Protein AF-A0A3D3TDD4-F1 (afdb_monomer_lite)

Sequence (114 aa):
MSMIRVDDIYYMSSTTMHMNPGTPIMKSKNLVDWEMASYTYENLGKLDAYELENSKDAYAGGTWASSMRYHNGTFYVSTFSNNSEMNYIFSTKNPDKTPWEVQSFRPMIHDHSL

Radius of gyration: 14.13 Å; chains: 1; bounding box: 36×25×40 Å

Structure (mmCIF, N/CA/C/O backbone):
data_AF-A0A3D3TDD4-F1
#
_entry.id   AF-A0A3D3TDD4-F1
#
loop_
_atom_site.group_PDB
_atom_site.id
_atom_site.type_symbol
_atom_site.label_atom_id
_atom_site.labe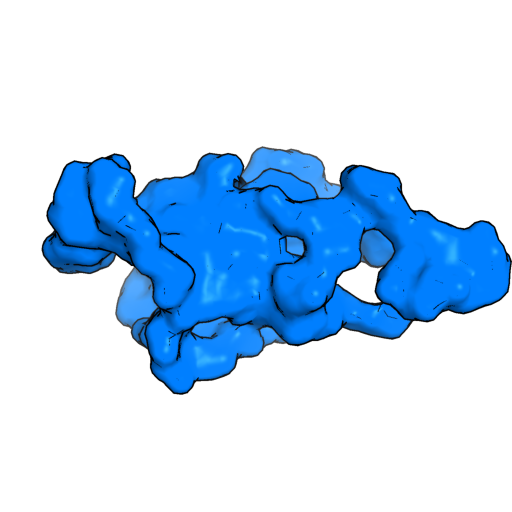l_alt_id
_atom_site.label_comp_id
_atom_site.label_asym_id
_atom_site.label_entity_id
_atom_site.label_seq_id
_atom_site.pdbx_PDB_ins_code
_atom_site.Cartn_x
_atom_site.Cartn_y
_atom_site.Cartn_z
_atom_site.occupancy
_atom_site.B_iso_or_equiv
_atom_site.auth_seq_id
_atom_site.auth_comp_id
_atom_site.auth_asym_id
_atom_site.auth_atom_id
_atom_site.pdbx_PDB_model_num
ATOM 1 N N . MET A 1 1 ? -9.746 -4.056 -5.347 1.00 83.56 1 MET A N 1
ATOM 2 C CA . MET A 1 1 ? -9.967 -3.434 -4.022 1.00 83.56 1 MET A CA 1
ATOM 3 C C . MET A 1 1 ? -10.012 -4.540 -2.982 1.00 83.56 1 MET A C 1
ATOM 5 O O . MET A 1 1 ? -10.588 -5.579 -3.281 1.00 83.56 1 MET A O 1
ATOM 9 N N . SER A 1 2 ? -9.436 -4.325 -1.799 1.00 97.81 2 SER A N 1
ATOM 10 C CA . SER A 1 2 ? -9.538 -5.242 -0.653 1.00 97.81 2 SER A CA 1
ATOM 11 C C . SER A 1 2 ? -9.910 -4.453 0.595 1.00 97.81 2 SER A C 1
ATOM 13 O O . SER A 1 2 ? -9.339 -3.396 0.837 1.00 97.81 2 SER A O 1
ATOM 15 N N . MET A 1 3 ? -10.847 -4.965 1.391 1.00 98.12 3 MET A N 1
ATOM 16 C CA . MET A 1 3 ? -11.410 -4.249 2.537 1.00 98.12 3 MET A CA 1
ATOM 17 C C . MET A 1 3 ? -11.401 -5.115 3.795 1.00 98.12 3 MET A C 1
ATOM 19 O O . MET A 1 3 ? -11.615 -6.325 3.724 1.00 98.12 3 MET A O 1
ATOM 23 N N . ILE A 1 4 ? -11.173 -4.482 4.942 1.00 98.50 4 ILE A N 1
ATOM 24 C CA . ILE A 1 4 ? -11.258 -5.086 6.273 1.00 98.50 4 ILE A CA 1
ATOM 25 C C . ILE A 1 4 ? -11.956 -4.129 7.241 1.00 98.50 4 ILE A C 1
ATOM 27 O O . ILE A 1 4 ? -12.058 -2.931 6.977 1.00 98.50 4 ILE A O 1
ATOM 31 N N . ARG A 1 5 ? -12.393 -4.647 8.389 1.00 98.44 5 ARG A N 1
ATOM 32 C CA . ARG A 1 5 ? -12.844 -3.845 9.530 1.00 98.44 5 ARG A CA 1
ATOM 33 C C . ARG A 1 5 ? -11.924 -4.108 10.718 1.00 98.44 5 ARG A C 1
ATOM 35 O O . ARG A 1 5 ? -11.647 -5.266 11.023 1.00 98.44 5 ARG A O 1
ATOM 42 N N . VAL A 1 6 ? -11.472 -3.044 11.373 1.00 98.44 6 VAL A N 1
ATOM 43 C CA . VAL A 1 6 ? -10.733 -3.089 12.640 1.00 98.44 6 VAL A CA 1
ATOM 44 C C . VAL A 1 6 ? -11.476 -2.182 13.612 1.00 98.44 6 VAL A C 1
ATOM 46 O O . VAL A 1 6 ? -11.636 -0.991 13.347 1.00 98.44 6 VAL A O 1
ATOM 49 N N . ASP A 1 7 ? -11.992 -2.766 14.691 1.00 96.75 7 ASP A N 1
ATOM 50 C CA . ASP A 1 7 ? -12.904 -2.107 15.628 1.00 96.75 7 ASP A CA 1
ATOM 51 C C . ASP A 1 7 ? -14.097 -1.453 14.898 1.00 96.75 7 ASP A C 1
ATOM 53 O O . ASP A 1 7 ? -14.876 -2.145 14.238 1.00 96.75 7 ASP A O 1
ATOM 57 N N . ASP A 1 8 ? -14.234 -0.129 14.962 1.00 97.88 8 ASP A N 1
ATOM 58 C CA . ASP A 1 8 ? -15.319 0.637 14.330 1.00 97.88 8 ASP A CA 1
ATOM 59 C C . ASP A 1 8 ? -14.908 1.344 13.032 1.00 97.88 8 ASP A C 1
ATOM 61 O O . ASP A 1 8 ? -15.623 2.217 12.537 1.00 97.88 8 ASP A O 1
ATOM 65 N N . ILE A 1 9 ? -13.751 0.984 12.471 1.00 98.56 9 ILE A N 1
ATOM 66 C CA . ILE A 1 9 ? -13.215 1.595 11.254 1.00 98.56 9 ILE A CA 1
ATOM 67 C C . ILE A 1 9 ? -13.061 0.530 10.168 1.00 98.56 9 ILE A C 1
ATOM 69 O O . ILE A 1 9 ? -12.449 -0.522 10.360 1.00 98.56 9 ILE A O 1
ATOM 73 N N . TYR A 1 10 ? -13.610 0.821 8.997 1.00 98.75 10 TYR A N 1
ATOM 74 C CA . TYR A 1 10 ? -13.368 0.083 7.768 1.00 98.75 10 TYR A CA 1
ATOM 75 C C . TYR A 1 10 ? -12.155 0.671 7.067 1.00 98.75 10 TYR A C 1
ATOM 77 O O . TYR A 1 10 ? -12.061 1.887 6.924 1.00 98.75 10 TYR A O 1
ATOM 85 N N . TYR A 1 11 ? -11.261 -0.191 6.600 1.00 98.69 11 TYR A N 1
ATOM 86 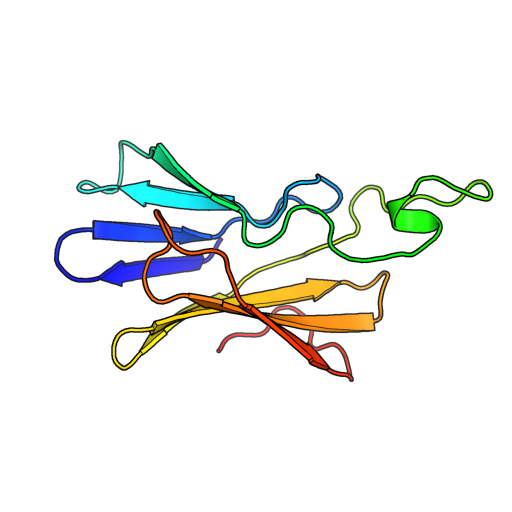C CA . TYR A 1 11 ? -10.101 0.186 5.804 1.00 98.69 11 TYR A CA 1
ATOM 87 C C . TYR A 1 11 ? -10.158 -0.508 4.449 1.00 98.69 11 TYR A C 1
ATOM 89 O O . TYR A 1 11 ? -10.564 -1.669 4.363 1.00 98.69 11 TYR A O 1
ATOM 97 N N . MET A 1 12 ? -9.732 0.189 3.400 1.00 98.69 12 MET A N 1
ATOM 98 C CA . MET A 1 12 ? -9.728 -0.315 2.032 1.00 98.69 12 MET A CA 1
ATOM 99 C C . MET A 1 12 ? -8.422 0.026 1.326 1.00 98.69 12 MET A C 1
ATOM 101 O O . MET A 1 12 ? -8.027 1.188 1.295 1.00 98.69 12 MET A O 1
ATOM 105 N N . SER A 1 13 ? -7.809 -0.970 0.690 1.00 98.56 13 SER A N 1
ATOM 106 C CA . SER A 1 13 ? -6.754 -0.770 -0.299 1.00 98.56 13 SER A CA 1
ATOM 107 C C . SER A 1 13 ? -7.332 -0.763 -1.718 1.00 98.56 13 SER A C 1
ATOM 109 O O . SER A 1 13 ? -8.251 -1.530 -2.046 1.00 98.56 13 SER A O 1
ATOM 111 N N . SER A 1 14 ? -6.778 0.083 -2.587 1.00 97.81 14 SER A N 1
ATOM 112 C CA . SER A 1 14 ? -7.117 0.106 -4.015 1.00 97.81 14 SER A CA 1
ATOM 113 C C . SER A 1 14 ? -5.876 0.069 -4.903 1.00 97.81 14 SER A C 1
ATOM 115 O O . SER A 1 14 ? -4.752 0.213 -4.432 1.00 97.81 14 SER A O 1
ATOM 117 N N . THR A 1 15 ? -6.092 -0.173 -6.191 1.00 97.50 15 THR A N 1
ATOM 118 C CA . THR A 1 15 ? -5.045 -0.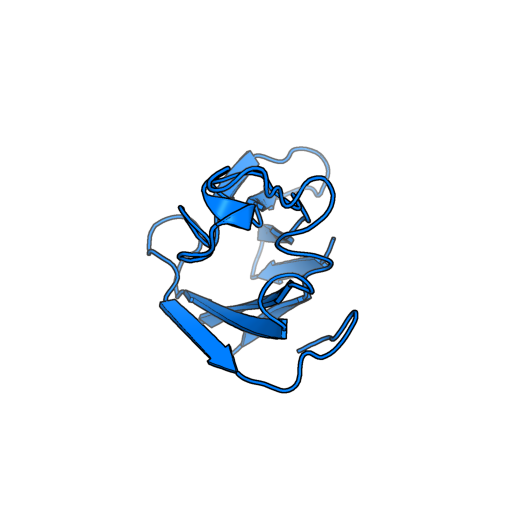268 -7.209 1.00 97.50 15 THR A CA 1
ATOM 119 C C . THR A 1 15 ? -4.922 1.065 -7.934 1.00 97.50 15 THR A C 1
ATOM 121 O O . THR A 1 15 ? -5.929 1.635 -8.349 1.00 97.50 15 THR A O 1
ATOM 124 N N . THR A 1 16 ? -3.691 1.544 -8.111 1.00 97.06 16 THR A N 1
ATOM 125 C CA . THR A 1 16 ? -3.385 2.773 -8.864 1.00 97.06 16 THR A CA 1
ATOM 126 C C . THR A 1 16 ? -2.357 2.562 -9.972 1.00 97.06 16 THR A C 1
ATOM 128 O O . THR A 1 16 ? -1.978 3.527 -10.632 1.00 97.06 16 THR A O 1
ATOM 131 N N . MET A 1 17 ? -1.938 1.315 -10.226 1.00 97.75 17 MET A N 1
ATOM 132 C CA . MET A 1 17 ? -1.040 0.966 -11.326 1.00 97.75 17 MET A CA 1
ATOM 133 C C . MET A 1 17 ? 0.285 1.750 -11.249 1.00 97.75 17 MET A C 1
ATOM 135 O O . MET A 1 17 ? 1.086 1.535 -10.338 1.00 97.75 17 MET A O 1
ATOM 139 N N . HIS A 1 18 ? 0.507 2.659 -12.196 1.00 96.94 18 HIS A N 1
ATOM 140 C CA . HIS A 1 18 ? 1.751 3.394 -12.424 1.00 96.94 18 HIS A CA 1
ATOM 141 C C . HIS A 1 18 ? 1.836 4.721 -11.670 1.00 96.94 18 HIS A C 1
ATOM 143 O O . HIS A 1 18 ? 2.818 5.446 -11.807 1.00 96.94 18 HIS A O 1
ATOM 149 N N . MET A 1 19 ? 0.806 5.065 -10.897 1.00 97.56 19 MET A N 1
ATOM 150 C CA . MET A 1 19 ? 0.806 6.292 -10.109 1.00 97.56 19 MET A CA 1
ATOM 151 C C . MET A 1 19 ? 1.751 6.163 -8.909 1.00 97.56 19 MET A C 1
ATOM 153 O O . MET A 1 19 ? 1.769 5.136 -8.224 1.00 97.56 19 MET A O 1
ATOM 157 N N . ASN A 1 20 ? 2.473 7.249 -8.642 1.00 95.31 20 ASN A N 1
ATOM 158 C CA . ASN A 1 20 ? 3.275 7.462 -7.442 1.00 95.31 20 ASN A CA 1
ATOM 159 C C . ASN A 1 20 ? 2.724 8.700 -6.702 1.00 95.31 20 ASN A C 1
ATOM 161 O O . ASN A 1 20 ? 2.512 9.727 -7.358 1.00 95.31 20 ASN A O 1
ATOM 165 N N . PRO A 1 21 ? 2.483 8.644 -5.377 1.00 97.19 21 PRO A N 1
ATOM 166 C CA . PRO A 1 21 ? 2.511 7.455 -4.518 1.00 97.19 21 PRO A CA 1
ATOM 167 C C . PRO A 1 21 ? 1.414 6.439 -4.888 1.00 97.19 21 PRO A C 1
ATOM 169 O O . PRO A 1 21 ? 0.454 6.774 -5.587 1.00 97.19 21 PRO A O 1
ATOM 172 N N . GLY A 1 22 ? 1.551 5.184 -4.442 1.00 97.31 22 GLY A N 1
ATOM 173 C CA . GLY A 1 22 ? 0.691 4.092 -4.913 1.00 97.31 22 GLY A CA 1
ATOM 174 C C . GLY A 1 22 ? 0.150 3.140 -3.846 1.00 97.31 22 GLY A C 1
ATOM 175 O O . GLY A 1 22 ? 0.569 3.135 -2.684 1.00 97.31 22 GLY A O 1
ATOM 176 N N . THR A 1 23 ? -0.848 2.354 -4.264 1.00 98.06 23 THR A N 1
ATOM 177 C CA . THR A 1 23 ? -1.715 1.534 -3.399 1.00 98.06 23 THR A CA 1
ATOM 178 C C . THR A 1 23 ? -2.336 2.379 -2.275 1.00 98.06 23 THR A C 1
ATOM 180 O O . THR A 1 23 ? -1.910 2.303 -1.118 1.00 98.06 23 THR A O 1
ATOM 183 N N . PRO A 1 24 ? -3.317 3.241 -2.597 1.00 98.44 24 PRO A N 1
ATOM 184 C CA . PRO A 1 24 ? -3.977 4.087 -1.613 1.00 98.44 24 PRO A CA 1
ATOM 185 C C . PRO A 1 24 ? -4.721 3.254 -0.573 1.00 98.44 24 PRO A C 1
ATOM 187 O O . PRO A 1 24 ? -5.397 2.275 -0.909 1.00 98.44 24 PRO A O 1
ATOM 190 N N . ILE A 1 25 ? -4.633 3.703 0.675 1.00 98.69 25 ILE A N 1
ATOM 191 C CA . ILE A 1 25 ? -5.383 3.196 1.816 1.00 98.69 25 ILE A CA 1
ATOM 192 C C . ILE A 1 25 ? -6.402 4.255 2.212 1.00 98.69 25 ILE A C 1
ATOM 194 O O . ILE A 1 25 ? -6.047 5.387 2.539 1.00 98.69 25 ILE A O 1
ATOM 198 N N . MET A 1 26 ? -7.672 3.880 2.181 1.00 98.62 26 MET A N 1
ATOM 199 C CA . MET A 1 26 ? -8.794 4.713 2.597 1.00 98.62 26 MET A CA 1
ATOM 200 C C . MET A 1 26 ? -9.428 4.139 3.855 1.00 98.62 26 MET A C 1
ATOM 202 O O . MET A 1 26 ? -9.327 2.936 4.114 1.00 98.62 26 MET A O 1
ATOM 206 N N . LYS A 1 27 ? -10.121 4.987 4.612 1.00 98.56 27 LYS A N 1
ATOM 207 C CA . LYS A 1 27 ? -10.885 4.569 5.785 1.00 98.56 27 LYS A CA 1
ATOM 208 C C . LYS A 1 27 ? -12.279 5.187 5.821 1.00 98.56 27 LYS A C 1
ATOM 210 O O . LYS A 1 27 ? -12.509 6.256 5.260 1.00 98.56 27 LYS A O 1
ATOM 215 N N . SER A 1 28 ? -13.197 4.502 6.490 1.00 98.75 28 SER A N 1
ATOM 216 C CA . SER A 1 28 ? -14.583 4.930 6.678 1.00 98.75 28 SER A CA 1
ATOM 217 C C . SER A 1 28 ? -15.152 4.366 7.978 1.00 98.75 28 SER A C 1
ATOM 219 O O . SER A 1 28 ? -14.745 3.299 8.428 1.00 98.75 28 SER A O 1
ATOM 221 N N . LYS A 1 29 ? -16.133 5.050 8.573 1.00 98.62 29 LYS A N 1
ATOM 222 C CA . LYS A 1 29 ? -16.924 4.521 9.702 1.00 98.62 29 LYS A CA 1
ATOM 223 C C . LYS A 1 29 ? -18.277 3.949 9.279 1.00 98.62 29 LYS A C 1
ATOM 225 O O . LYS A 1 29 ? -18.906 3.235 10.052 1.00 98.62 29 LYS A O 1
ATOM 230 N N . ASN A 1 30 ? -18.741 4.273 8.074 1.00 98.31 30 ASN A N 1
ATOM 231 C CA . ASN A 1 30 ? -20.105 3.986 7.625 1.00 98.31 30 ASN A CA 1
ATOM 232 C C . ASN A 1 30 ? -20.175 3.303 6.250 1.00 98.31 30 ASN A C 1
ATOM 234 O O . ASN A 1 30 ? -21.278 3.094 5.759 1.00 98.31 30 ASN A O 1
ATOM 238 N N . LEU A 1 31 ? -19.030 2.949 5.649 1.00 98.44 31 LEU A N 1
ATOM 239 C CA . LEU A 1 31 ? -18.895 2.351 4.310 1.00 98.44 31 LEU A CA 1
ATOM 240 C C . LEU A 1 31 ? -19.316 3.259 3.141 1.00 98.44 31 LEU A C 1
ATOM 242 O O . LEU A 1 31 ? -19.223 2.836 1.989 1.00 98.44 31 LEU A O 1
ATOM 246 N N . VAL A 1 32 ? -19.733 4.496 3.413 1.00 98.44 32 VAL A N 1
ATOM 247 C CA . VAL A 1 32 ? -20.241 5.444 2.411 1.00 98.44 32 VAL A CA 1
ATOM 248 C C . VAL A 1 32 ? -19.276 6.607 2.237 1.00 98.44 32 VAL A C 1
ATOM 250 O O . VAL A 1 32 ? -18.819 6.861 1.126 1.00 98.44 32 VAL A O 1
ATOM 253 N N . ASP A 1 33 ? -18.927 7.274 3.332 1.00 98.44 33 ASP A N 1
ATOM 254 C CA . ASP A 1 33 ? -18.016 8.411 3.328 1.00 98.44 33 ASP A CA 1
ATOM 255 C C . ASP A 1 33 ? -16.599 7.909 3.585 1.00 98.44 33 ASP A C 1
ATOM 257 O O . ASP A 1 33 ? -16.324 7.303 4.627 1.00 98.44 33 ASP A O 1
ATOM 261 N N . TRP A 1 34 ? -15.709 8.138 2.624 1.00 98.56 34 TRP A N 1
ATOM 262 C CA . TRP A 1 34 ? -14.331 7.660 2.659 1.00 98.56 34 TRP A CA 1
ATOM 263 C C . TRP A 1 34 ? -13.355 8.826 2.671 1.00 98.56 34 TRP A C 1
ATOM 265 O O . TRP A 1 34 ? -13.515 9.800 1.938 1.00 98.56 34 TRP A O 1
ATOM 275 N N . GLU A 1 35 ? -12.305 8.689 3.472 1.00 98.38 35 GLU A N 1
ATOM 276 C CA . GLU A 1 35 ? -11.170 9.604 3.488 1.00 98.38 35 GLU A CA 1
ATOM 277 C C . GLU A 1 35 ? -9.860 8.845 3.271 1.00 98.38 35 GLU A C 1
ATOM 279 O O . GLU A 1 35 ? -9.748 7.651 3.571 1.00 98.38 35 GLU A O 1
ATOM 284 N N . MET A 1 36 ? -8.859 9.540 2.735 1.00 98.12 36 MET A N 1
ATOM 285 C CA . MET A 1 36 ? -7.519 8.986 2.561 1.00 98.12 36 MET A CA 1
ATOM 286 C C . MET A 1 36 ? -6.834 8.830 3.921 1.00 98.12 36 MET A C 1
ATOM 288 O O . MET A 1 36 ? -6.803 9.771 4.710 1.00 98.12 36 MET A O 1
ATOM 292 N N . ALA A 1 37 ? -6.255 7.656 4.172 1.00 98.12 37 ALA A N 1
ATOM 293 C CA . ALA A 1 37 ? -5.413 7.392 5.337 1.00 98.12 37 ALA A CA 1
ATOM 294 C C . ALA A 1 37 ? -3.924 7.513 4.980 1.00 98.12 37 ALA A C 1
ATOM 296 O O . ALA A 1 37 ? -3.185 8.227 5.650 1.00 98.12 37 ALA A O 1
ATOM 297 N N . SER A 1 38 ? -3.484 6.836 3.913 1.00 98.44 38 SER A N 1
ATOM 298 C CA . SER A 1 38 ? -2.098 6.882 3.421 1.00 98.44 38 SER A CA 1
ATOM 299 C C . SER A 1 38 ? -1.951 6.233 2.040 1.00 98.44 38 SER A C 1
ATOM 301 O O . SER A 1 38 ? -2.927 5.796 1.431 1.00 98.44 38 SER A O 1
ATOM 303 N N . TYR A 1 39 ? -0.712 6.157 1.559 1.00 98.44 39 TYR A N 1
ATOM 304 C CA . TYR A 1 39 ? -0.271 5.285 0.474 1.00 98.44 39 TYR A CA 1
ATOM 305 C C . TYR A 1 39 ? 0.779 4.315 1.023 1.00 98.44 39 TYR A C 1
ATOM 307 O O . TYR A 1 39 ? 1.509 4.658 1.955 1.00 98.44 39 TYR A O 1
ATOM 315 N N . THR A 1 40 ? 0.866 3.102 0.471 1.00 98.19 40 THR A N 1
ATOM 316 C CA . THR A 1 40 ? 1.842 2.110 0.973 1.00 98.19 40 THR A CA 1
ATOM 317 C C . THR A 1 40 ? 3.287 2.422 0.579 1.00 98.19 40 THR A C 1
ATOM 319 O O . THR A 1 40 ? 4.210 1.971 1.251 1.00 98.19 40 THR A O 1
ATOM 322 N N . TYR A 1 41 ? 3.494 3.196 -0.490 1.00 97.50 41 TYR A N 1
ATOM 323 C CA . TYR A 1 41 ? 4.814 3.620 -0.949 1.00 97.50 41 TYR A CA 1
ATOM 324 C C . TYR A 1 41 ? 4.751 4.975 -1.662 1.00 97.50 41 TYR A C 1
ATOM 326 O O . TYR A 1 41 ? 3.748 5.302 -2.296 1.00 97.50 41 TYR A O 1
ATOM 334 N N . GLU A 1 42 ? 5.863 5.714 -1.613 1.00 96.56 42 GLU A N 1
ATOM 335 C CA . GLU A 1 42 ? 6.073 6.935 -2.407 1.00 96.56 42 GLU A CA 1
ATOM 336 C C . GLU A 1 42 ? 6.524 6.607 -3.831 1.00 96.56 42 GLU A C 1
ATOM 338 O O . GLU A 1 42 ? 5.928 7.063 -4.797 1.00 96.56 42 GLU A O 1
ATOM 343 N N . ASN A 1 43 ? 7.539 5.747 -3.959 1.00 94.69 43 ASN A N 1
ATOM 344 C CA . ASN A 1 43 ? 8.019 5.211 -5.231 1.00 94.69 43 ASN A CA 1
ATOM 345 C C . ASN A 1 43 ? 8.204 3.695 -5.097 1.00 94.69 43 ASN A C 1
ATOM 347 O O . ASN A 1 43 ? 8.785 3.231 -4.114 1.00 94.69 43 ASN A O 1
ATOM 351 N N . LEU A 1 44 ? 7.735 2.921 -6.079 1.00 92.88 44 LEU A N 1
ATOM 352 C CA . LEU A 1 44 ? 7.761 1.451 -6.022 1.00 92.88 44 LEU A CA 1
ATOM 353 C C . LEU A 1 44 ? 9.183 0.856 -6.097 1.00 92.88 44 LEU A C 1
ATOM 355 O O . LEU A 1 44 ? 9.427 -0.259 -5.635 1.00 92.88 44 LEU A O 1
ATOM 359 N N . GLY A 1 45 ? 10.124 1.585 -6.696 1.00 90.44 45 GLY A N 1
ATOM 360 C CA . GLY A 1 45 ? 11.515 1.177 -6.860 1.00 90.44 45 GLY A CA 1
ATOM 361 C C . GLY A 1 45 ? 12.198 1.944 -7.989 1.00 90.44 45 GLY A C 1
ATOM 362 O O . GLY A 1 45 ? 11.639 2.904 -8.510 1.00 90.44 45 GLY A O 1
ATOM 363 N N . LYS A 1 46 ? 13.396 1.490 -8.369 1.00 92.62 46 LYS A N 1
ATOM 364 C CA . LYS A 1 46 ? 14.172 2.040 -9.488 1.00 92.62 46 LYS A CA 1
ATOM 365 C C . LYS A 1 46 ? 14.141 1.076 -10.662 1.00 92.62 46 LYS A C 1
ATOM 367 O O . LYS A 1 46 ? 14.587 -0.066 -10.537 1.00 92.62 46 LYS A O 1
ATOM 372 N N . LEU A 1 47 ? 13.559 1.526 -11.759 1.00 94.62 47 LEU A N 1
ATOM 373 C CA . LEU A 1 47 ? 13.431 0.805 -13.015 1.00 94.62 47 LEU A CA 1
ATOM 374 C C . LEU A 1 47 ? 13.175 1.866 -14.079 1.00 94.62 47 LEU A C 1
ATOM 376 O O . LEU A 1 47 ? 12.279 2.681 -13.881 1.00 94.62 47 LEU A O 1
ATOM 380 N N . ASP A 1 48 ? 13.859 1.793 -15.220 1.00 97.31 48 ASP A N 1
ATOM 381 C CA . ASP A 1 48 ? 13.652 2.726 -16.336 1.00 97.31 48 ASP A CA 1
ATOM 382 C C . ASP A 1 48 ? 12.161 2.975 -16.637 1.00 97.31 48 ASP A C 1
ATOM 384 O O . ASP A 1 48 ? 11.738 4.107 -16.826 1.00 97.31 48 ASP A O 1
ATOM 388 N N . ALA A 1 49 ? 11.343 1.912 -16.627 1.00 96.81 49 ALA A N 1
ATOM 389 C CA . ALA A 1 49 ? 9.904 1.987 -16.877 1.00 96.81 49 ALA A CA 1
ATOM 390 C C . ALA A 1 49 ? 9.117 2.750 -15.790 1.00 96.81 49 ALA A C 1
ATOM 392 O O . ALA A 1 49 ? 8.092 3.354 -16.092 1.00 96.81 49 ALA A O 1
ATOM 393 N N . TYR A 1 50 ? 9.573 2.723 -14.533 1.00 95.62 50 TYR A N 1
ATOM 394 C CA . TYR A 1 50 ? 8.990 3.506 -13.437 1.00 95.62 50 TYR A CA 1
ATOM 395 C C . TYR A 1 50 ? 9.470 4.962 -13.441 1.00 95.62 50 TYR A C 1
ATOM 3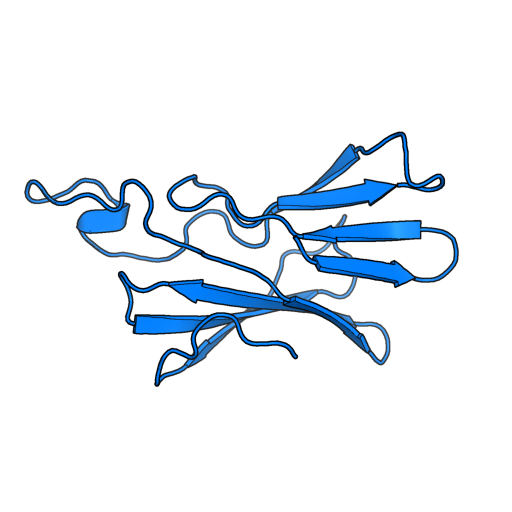97 O O . TYR A 1 50 ? 8.745 5.836 -12.974 1.00 95.62 50 TYR A O 1
ATOM 405 N N . GLU A 1 51 ? 10.671 5.219 -13.964 1.00 96.38 51 GLU A N 1
ATOM 406 C CA . GLU A 1 51 ? 11.314 6.542 -13.994 1.00 96.38 51 GLU A CA 1
ATOM 407 C C . GLU A 1 51 ? 11.135 7.263 -15.349 1.00 96.38 51 GLU A C 1
ATOM 409 O O . GLU A 1 51 ? 11.578 8.398 -15.504 1.00 96.38 51 GLU A O 1
ATOM 414 N N . LEU A 1 52 ? 10.429 6.643 -16.308 1.00 96.62 52 LEU A N 1
ATOM 415 C CA . LEU A 1 52 ? 10.222 7.131 -17.682 1.00 96.62 52 LEU A CA 1
ATOM 416 C C . LEU A 1 52 ? 11.539 7.398 -18.434 1.00 96.62 52 LEU A C 1
ATOM 418 O O . LEU A 1 52 ? 11.649 8.317 -19.250 1.00 96.62 52 LEU A O 1
ATOM 422 N N . GLU A 1 53 ? 12.550 6.574 -18.165 1.00 97.81 53 GLU A N 1
ATOM 423 C CA . GLU A 1 53 ? 13.870 6.660 -18.781 1.00 97.81 53 GLU A CA 1
ATOM 424 C C . GLU A 1 53 ? 14.006 5.704 -19.972 1.00 97.81 53 GLU A C 1
ATOM 426 O O . GLU A 1 53 ? 13.270 4.728 -20.123 1.00 97.81 53 GLU A O 1
ATOM 431 N N . ASN A 1 54 ? 14.981 5.974 -20.847 1.00 97.31 54 ASN A N 1
ATOM 432 C CA . ASN A 1 54 ? 15.340 5.101 -21.973 1.00 97.31 54 ASN A CA 1
ATOM 433 C C . ASN A 1 54 ? 14.159 4.717 -22.887 1.00 97.31 54 ASN A C 1
ATOM 435 O O . ASN A 1 54 ? 14.146 3.632 -23.467 1.00 97.31 54 ASN A O 1
ATOM 439 N N . SER A 1 55 ? 13.179 5.618 -23.040 1.00 97.12 55 SER A N 1
ATOM 440 C CA . SER A 1 55 ? 11.944 5.391 -23.812 1.00 97.12 55 SER A CA 1
ATOM 441 C C . SER A 1 55 ? 11.115 4.192 -23.330 1.00 97.12 55 SER A C 1
ATOM 443 O O . SER A 1 55 ? 10.437 3.550 -24.130 1.00 97.12 55 SER A O 1
ATOM 445 N N . LYS A 1 56 ? 11.186 3.867 -22.035 1.00 97.62 56 LYS A N 1
ATOM 446 C CA . LYS A 1 56 ? 10.358 2.842 -21.396 1.00 97.62 56 LYS A CA 1
ATOM 447 C C . LYS A 1 56 ? 9.316 3.496 -20.502 1.00 97.62 56 LYS A C 1
ATOM 449 O O . LYS A 1 56 ? 9.567 4.533 -19.897 1.00 97.62 56 LYS A O 1
ATOM 454 N N . ASP A 1 57 ? 8.173 2.840 -20.374 1.00 96.88 57 ASP A N 1
ATOM 455 C CA . ASP A 1 57 ? 7.099 3.243 -19.479 1.00 96.88 57 ASP A CA 1
ATOM 456 C C . ASP A 1 57 ? 6.471 2.026 -18.794 1.00 96.88 57 ASP A C 1
ATOM 458 O O . ASP A 1 57 ? 6.699 0.870 -19.167 1.00 96.88 57 ASP A O 1
ATOM 462 N N . ALA A 1 58 ? 5.691 2.305 -17.757 1.00 96.94 58 ALA A N 1
ATOM 463 C CA . ALA A 1 58 ? 4.878 1.327 -17.060 1.00 96.94 58 ALA A CA 1
ATOM 464 C C . ALA A 1 58 ? 3.390 1.692 -17.129 1.00 96.94 58 ALA A C 1
ATOM 466 O O . ALA A 1 58 ? 2.665 1.379 -16.190 1.00 96.94 58 ALA A O 1
ATOM 467 N N . TYR A 1 59 ? 2.902 2.363 -18.181 1.00 96.94 59 TYR A N 1
ATOM 468 C CA . TYR A 1 59 ? 1.481 2.715 -18.271 1.00 96.94 59 TYR A CA 1
ATOM 469 C C . TYR A 1 59 ? 0.603 1.460 -18.176 1.00 96.94 59 TYR A C 1
ATOM 471 O O . TYR A 1 59 ? 0.885 0.427 -18.777 1.00 96.94 59 TYR A O 1
ATOM 479 N N . ALA A 1 60 ? -0.447 1.536 -17.353 1.00 95.25 60 ALA A N 1
ATOM 480 C CA . ALA A 1 60 ? -1.267 0.390 -16.923 1.00 95.25 60 ALA A CA 1
ATOM 481 C C . ALA A 1 60 ? -0.502 -0.784 -16.241 1.00 95.25 60 ALA A C 1
ATOM 483 O O . ALA A 1 60 ? -1.099 -1.807 -15.907 1.00 95.25 60 ALA A O 1
ATOM 484 N N . GLY A 1 61 ? 0.799 -0.628 -15.990 1.00 95.44 61 GLY A N 1
ATOM 485 C CA . GLY A 1 61 ? 1.663 -1.486 -15.177 1.00 95.44 61 GLY A CA 1
ATOM 486 C C . GLY A 1 61 ? 1.836 -0.952 -13.751 1.00 95.44 61 GLY A C 1
ATOM 487 O O . GLY A 1 61 ? 0.993 -0.213 -13.258 1.00 95.44 61 GLY A O 1
ATOM 488 N N . GLY A 1 62 ? 2.916 -1.324 -13.065 1.00 96.06 62 GLY A N 1
ATOM 489 C CA . GLY A 1 62 ? 3.138 -0.984 -11.654 1.00 96.06 62 GLY A CA 1
ATOM 490 C C . GLY A 1 62 ? 2.403 -1.935 -10.707 1.00 96.06 62 GLY A C 1
ATOM 491 O O . GLY A 1 62 ? 2.357 -3.136 -10.963 1.00 96.06 62 GLY A O 1
ATOM 492 N N . THR A 1 63 ? 1.848 -1.432 -9.600 1.00 97.31 63 THR A N 1
ATOM 493 C CA . THR A 1 63 ? 1.152 -2.295 -8.627 1.00 97.31 63 THR A CA 1
ATOM 494 C C . THR A 1 63 ? -0.266 -2.643 -9.067 1.00 97.31 63 THR A C 1
ATOM 496 O O . THR A 1 63 ? -1.025 -1.784 -9.516 1.00 97.31 63 THR A O 1
ATOM 499 N N . TRP A 1 64 ? -0.621 -3.923 -8.954 1.00 98.06 64 TRP A N 1
ATOM 500 C CA . TRP A 1 64 ? -1.900 -4.485 -9.401 1.00 98.06 64 TRP A CA 1
ATOM 501 C C . TRP A 1 64 ? -2.852 -4.737 -8.222 1.00 98.06 64 TRP A C 1
ATOM 503 O O . TRP A 1 64 ? -2.853 -3.977 -7.245 1.00 98.06 64 TRP A O 1
ATOM 513 N N . ALA A 1 65 ? -3.739 -5.734 -8.316 1.00 98.25 65 ALA A N 1
ATOM 514 C CA . ALA A 1 65 ? -4.680 -6.056 -7.252 1.00 98.25 65 ALA A CA 1
ATOM 515 C C . ALA A 1 65 ? -3.943 -6.244 -5.919 1.00 98.25 65 ALA A C 1
ATOM 517 O O . ALA A 1 65 ? -2.868 -6.845 -5.853 1.00 98.25 65 ALA A O 1
ATOM 518 N N . SER A 1 66 ? -4.517 -5.676 -4.860 1.00 98.19 66 SER A N 1
ATOM 519 C CA . SER A 1 66 ? -3.975 -5.770 -3.511 1.00 98.19 66 SER A CA 1
ATOM 520 C C . SER A 1 66 ? -4.853 -6.620 -2.602 1.00 98.19 66 SER A C 1
ATOM 522 O O . SER A 1 66 ? -6.069 -6.693 -2.788 1.00 98.19 66 SER A O 1
ATOM 524 N N . SER A 1 67 ? -4.232 -7.212 -1.583 1.00 98.56 67 SER A N 1
ATOM 525 C CA . SER A 1 67 ? -4.895 -7.910 -0.484 1.00 98.56 67 SER A CA 1
ATOM 526 C C . SER A 1 67 ? -4.523 -7.252 0.840 1.00 98.56 67 SER A C 1
ATOM 528 O O . SER A 1 67 ? -3.349 -7.145 1.179 1.00 98.56 67 SER A O 1
ATOM 530 N N . MET A 1 68 ? -5.526 -6.835 1.610 1.00 98.56 68 MET A N 1
ATOM 531 C CA . MET A 1 68 ? -5.358 -6.171 2.904 1.00 98.56 68 MET A CA 1
ATOM 532 C C . MET A 1 68 ? -5.836 -7.075 4.039 1.00 98.56 68 MET A C 1
ATOM 534 O O . MET A 1 68 ? -6.948 -7.602 3.982 1.00 98.56 68 MET A O 1
ATOM 538 N N . ARG A 1 69 ? -5.024 -7.245 5.084 1.00 98.62 69 ARG A N 1
ATOM 539 C CA . ARG A 1 69 ? -5.346 -8.031 6.287 1.00 98.62 69 ARG A CA 1
ATOM 540 C C . ARG A 1 69 ? -4.905 -7.289 7.543 1.00 98.62 69 ARG A C 1
ATOM 542 O O . ARG A 1 69 ? -3.982 -6.482 7.505 1.00 98.62 69 ARG A O 1
ATOM 549 N N . TYR A 1 70 ? -5.549 -7.587 8.664 1.00 98.62 70 TYR A N 1
ATOM 550 C CA . TYR A 1 70 ? -5.111 -7.143 9.983 1.00 98.62 70 TYR A CA 1
ATOM 551 C C . TYR A 1 70 ? -4.931 -8.357 10.883 1.00 98.62 70 TYR A C 1
ATOM 553 O O . TYR A 1 70 ? -5.823 -9.199 10.979 1.00 98.62 70 TYR A O 1
ATOM 561 N N . HIS A 1 71 ? -3.767 -8.463 11.514 1.00 98.50 71 HIS A N 1
ATOM 562 C CA . HIS A 1 71 ? -3.434 -9.590 12.373 1.00 98.50 71 HIS A CA 1
ATOM 563 C C . HIS A 1 71 ? -2.515 -9.136 13.509 1.00 98.50 71 HIS A C 1
ATOM 565 O O . HIS A 1 71 ? -1.518 -8.455 13.270 1.00 98.50 71 HIS A O 1
ATOM 571 N N . ASN A 1 72 ? -2.857 -9.503 14.749 1.00 97.88 72 ASN A N 1
ATOM 572 C CA . ASN A 1 72 ? -2.068 -9.238 15.960 1.00 97.88 72 ASN A CA 1
ATOM 573 C C . ASN A 1 72 ? -1.534 -7.795 16.071 1.00 97.88 72 ASN A C 1
ATOM 575 O O . ASN A 1 72 ? -0.350 -7.558 16.331 1.00 97.88 72 ASN A O 1
ATOM 579 N N . GLY A 1 73 ? -2.407 -6.806 15.860 1.00 98.06 73 GLY A N 1
ATOM 580 C CA . GLY A 1 73 ? -2.029 -5.400 16.003 1.00 98.06 73 GLY A CA 1
ATOM 581 C C . GLY A 1 73 ? -1.328 -4.791 14.788 1.00 98.06 73 GLY A C 1
ATOM 582 O O . GLY A 1 73 ? -0.873 -3.657 14.884 1.00 98.06 73 GLY A O 1
ATOM 583 N N . THR A 1 74 ? -1.183 -5.520 13.679 1.00 98.62 74 THR A N 1
ATOM 584 C CA . THR A 1 74 ? -0.470 -5.062 12.478 1.00 98.62 74 THR A CA 1
ATOM 585 C C . THR A 1 74 ? -1.378 -5.123 11.257 1.00 98.62 74 THR A C 1
ATOM 587 O O . THR A 1 74 ? -2.060 -6.122 11.025 1.00 98.62 74 THR A O 1
ATOM 590 N N . PHE A 1 75 ? -1.346 -4.067 10.453 1.00 98.81 75 PHE A N 1
ATOM 591 C CA . PHE A 1 75 ? -1.938 -4.034 9.124 1.00 98.81 75 PHE A CA 1
ATOM 592 C C . PHE A 1 75 ? -0.934 -4.557 8.110 1.00 98.81 75 PHE A C 1
ATOM 594 O O . PHE A 1 75 ? 0.230 -4.161 8.137 1.00 98.81 75 PHE A O 1
ATOM 601 N N . TYR A 1 76 ? -1.410 -5.396 7.202 1.00 98.81 76 TYR A N 1
ATOM 602 C CA . TYR A 1 76 ? -0.654 -5.927 6.083 1.00 98.81 76 TYR A CA 1
ATOM 603 C C . TYR A 1 76 ? -1.377 -5.603 4.784 1.00 98.81 76 TYR A C 1
ATOM 605 O O . TYR A 1 76 ? -2.595 -5.769 4.692 1.00 98.81 76 TYR A O 1
ATOM 613 N N . VAL A 1 77 ? -0.627 -5.169 3.780 1.00 98.75 77 VAL A N 1
ATOM 614 C CA . VAL A 1 77 ? -1.114 -4.989 2.413 1.00 98.75 77 VAL A CA 1
ATOM 615 C C . VAL A 1 77 ? -0.137 -5.683 1.485 1.00 98.75 77 VAL A C 1
ATOM 617 O O . VAL A 1 77 ? 1.043 -5.354 1.490 1.00 98.75 77 VAL A O 1
ATOM 620 N N . SER A 1 78 ? -0.607 -6.634 0.688 1.00 98.44 78 SER A N 1
ATOM 621 C CA . SER A 1 78 ? 0.194 -7.238 -0.371 1.00 98.44 78 SER A CA 1
ATOM 622 C C . SER A 1 78 ? -0.272 -6.785 -1.748 1.00 98.44 78 SER A C 1
ATOM 624 O O . SER A 1 78 ? -1.445 -6.467 -1.938 1.00 98.44 78 SER A O 1
ATOM 626 N N . THR A 1 79 ? 0.650 -6.730 -2.703 1.00 98.44 79 THR A N 1
ATOM 627 C CA . THR A 1 79 ? 0.392 -6.491 -4.132 1.00 98.44 79 THR A CA 1
ATOM 628 C C . THR A 1 79 ? 1.554 -7.059 -4.953 1.00 98.44 79 THR A C 1
ATOM 630 O O . THR A 1 79 ? 2.531 -7.571 -4.403 1.00 98.44 79 THR A O 1
ATOM 633 N N . PHE A 1 80 ? 1.462 -6.990 -6.274 1.00 98.00 80 PHE A N 1
ATOM 634 C CA . PHE A 1 80 ? 2.481 -7.468 -7.200 1.00 98.00 80 PHE A CA 1
ATOM 635 C C . PHE A 1 80 ? 2.652 -6.491 -8.364 1.00 98.00 80 PHE A C 1
ATOM 637 O O . PHE A 1 80 ? 1.767 -5.677 -8.632 1.00 98.00 80 PHE A O 1
ATOM 644 N N . SER A 1 81 ? 3.797 -6.573 -9.044 1.00 97.31 81 SER A N 1
ATOM 645 C CA . SER A 1 81 ? 4.053 -5.833 -10.281 1.00 97.31 81 SER A CA 1
ATOM 646 C C . SER A 1 81 ? 4.691 -6.730 -11.332 1.00 97.31 81 SER A C 1
ATOM 648 O O . SER A 1 81 ? 5.759 -7.304 -11.103 1.00 97.31 81 SER A O 1
ATOM 650 N N . ASN A 1 82 ? 4.068 -6.780 -12.512 1.00 95.00 82 ASN A N 1
ATOM 651 C CA . ASN A 1 82 ? 4.625 -7.454 -13.685 1.00 95.00 82 ASN A CA 1
ATOM 652 C C . ASN A 1 82 ? 5.933 -6.790 -14.149 1.00 95.00 82 ASN A C 1
ATOM 654 O O . ASN A 1 82 ? 6.827 -7.482 -14.619 1.00 95.00 82 ASN A O 1
ATOM 658 N N . ASN A 1 83 ? 6.078 -5.467 -13.995 1.00 95.38 83 ASN A N 1
ATOM 659 C CA . ASN A 1 83 ? 7.269 -4.745 -14.456 1.00 95.38 83 ASN A CA 1
ATOM 660 C C . ASN A 1 83 ? 8.536 -5.128 -13.674 1.00 95.38 83 ASN A C 1
ATOM 662 O O . ASN A 1 83 ? 9.620 -5.142 -14.248 1.00 95.38 83 ASN A O 1
ATOM 666 N N . SER A 1 84 ? 8.417 -5.412 -12.372 1.00 95.19 84 SER A N 1
ATOM 667 C CA . SER A 1 84 ? 9.547 -5.835 -11.527 1.00 95.19 84 SER A CA 1
ATOM 668 C C . SER A 1 84 ? 9.614 -7.348 -11.288 1.00 95.19 84 SER A C 1
ATOM 670 O O . SER A 1 84 ? 10.600 -7.833 -10.716 1.00 95.19 84 SER A O 1
ATOM 672 N N . GLU A 1 85 ? 8.579 -8.083 -11.706 1.00 95.94 85 GLU A N 1
ATOM 673 C CA . GLU A 1 85 ? 8.369 -9.511 -11.442 1.00 95.94 85 GLU A CA 1
ATOM 674 C C . GLU A 1 85 ? 8.415 -9.854 -9.943 1.00 95.94 85 GLU A C 1
ATOM 676 O O . GLU A 1 85 ? 8.924 -10.905 -9.545 1.00 95.94 85 GLU A O 1
ATOM 681 N N . MET A 1 86 ? 7.919 -8.953 -9.090 1.00 96.88 86 MET A N 1
ATOM 682 C CA . MET A 1 86 ? 7.997 -9.075 -7.631 1.00 96.88 86 MET A CA 1
ATOM 683 C C . MET A 1 86 ? 6.620 -9.006 -6.975 1.00 96.88 86 MET A C 1
ATOM 685 O O . MET A 1 86 ? 5.723 -8.301 -7.444 1.00 96.88 86 MET A O 1
ATOM 689 N N . ASN A 1 87 ? 6.491 -9.687 -5.837 1.00 97.62 87 ASN A N 1
ATOM 690 C CA . ASN A 1 87 ? 5.466 -9.383 -4.842 1.00 97.62 87 ASN A CA 1
ATOM 691 C C . ASN A 1 87 ? 6.023 -8.400 -3.819 1.00 97.62 87 ASN A C 1
ATOM 693 O O . ASN A 1 87 ? 7.211 -8.439 -3.497 1.00 97.62 87 ASN A O 1
ATOM 697 N N . TYR A 1 88 ? 5.138 -7.585 -3.262 1.00 98.06 88 TYR A N 1
ATOM 698 C CA . TYR A 1 88 ? 5.425 -6.636 -2.199 1.00 98.06 88 TYR A CA 1
ATOM 699 C C . TYR A 1 88 ? 4.454 -6.895 -1.053 1.00 98.06 88 TYR A C 1
ATOM 701 O O . TYR A 1 88 ? 3.251 -7.007 -1.281 1.00 98.06 88 TYR A O 1
ATOM 709 N N . ILE A 1 89 ? 4.973 -6.991 0.168 1.00 98.44 89 ILE A N 1
ATOM 710 C CA . ILE A 1 89 ? 4.201 -7.042 1.407 1.00 98.44 89 ILE A CA 1
ATOM 711 C C . ILE A 1 89 ? 4.587 -5.816 2.222 1.00 98.44 89 ILE A C 1
ATOM 713 O O . ILE A 1 89 ? 5.739 -5.664 2.627 1.00 98.44 89 ILE A O 1
ATOM 717 N N . PHE A 1 90 ? 3.607 -4.958 2.453 1.00 98.62 90 PHE A N 1
ATOM 718 C CA . PHE A 1 90 ? 3.708 -3.764 3.267 1.00 98.62 90 PHE A CA 1
ATOM 719 C C . PHE A 1 90 ? 3.114 -4.030 4.645 1.00 98.62 90 PHE A C 1
ATOM 721 O O . PHE A 1 90 ? 2.039 -4.627 4.741 1.00 98.62 90 PHE A O 1
ATOM 728 N N . SER A 1 91 ? 3.763 -3.556 5.706 1.00 98.75 91 SER A N 1
ATOM 729 C CA . SER A 1 91 ? 3.238 -3.660 7.068 1.00 98.75 91 SER A CA 1
ATOM 730 C C . SER A 1 91 ? 3.364 -2.372 7.869 1.00 98.75 91 SER A C 1
ATOM 732 O O . SER A 1 91 ? 4.361 -1.665 7.770 1.00 98.75 91 SER A O 1
ATOM 734 N N . THR A 1 92 ? 2.361 -2.081 8.698 1.00 98.75 92 THR A N 1
ATOM 735 C CA . THR A 1 92 ? 2.368 -0.929 9.611 1.00 98.75 92 THR A CA 1
ATOM 736 C C . THR A 1 92 ? 1.505 -1.201 10.844 1.00 98.75 92 THR A C 1
ATOM 738 O O . THR A 1 92 ? 0.569 -2.003 10.806 1.00 98.75 92 THR A O 1
ATOM 741 N N . LYS A 1 93 ? 1.790 -0.523 11.958 1.00 98.31 93 LYS A N 1
ATOM 742 C CA . LYS A 1 93 ? 0.939 -0.569 13.161 1.00 98.31 93 LYS A CA 1
ATOM 743 C C . LYS A 1 93 ? -0.217 0.429 13.094 1.00 98.31 93 LYS A C 1
ATOM 745 O O . LYS A 1 93 ? -1.232 0.227 13.754 1.00 98.31 93 LYS A O 1
ATOM 750 N N . ASN A 1 94 ? -0.075 1.493 12.307 1.00 97.75 94 ASN A N 1
ATOM 751 C CA . ASN A 1 94 ? -1.074 2.541 12.165 1.00 97.75 94 ASN A CA 1
ATOM 752 C C . ASN A 1 94 ? -1.035 3.152 10.746 1.00 97.75 94 ASN A C 1
ATOM 754 O O . ASN A 1 94 ? -0.164 3.983 10.477 1.00 97.75 94 ASN A O 1
ATOM 758 N N . PRO A 1 95 ? -1.987 2.797 9.860 1.00 97.56 95 PRO A N 1
ATOM 759 C CA . PRO A 1 95 ? -2.063 3.308 8.492 1.00 97.56 95 PRO A CA 1
ATOM 760 C C . PRO A 1 95 ? -2.122 4.830 8.373 1.00 97.56 95 PRO A C 1
ATOM 762 O O . PRO A 1 95 ? -1.792 5.350 7.317 1.00 97.56 95 PRO A O 1
ATOM 765 N N . ASP A 1 96 ? -2.538 5.540 9.420 1.00 96.56 96 ASP A N 1
ATOM 766 C CA . ASP A 1 96 ? -2.704 6.993 9.422 1.00 96.56 96 ASP A CA 1
ATOM 767 C C . ASP A 1 96 ? -1.451 7.756 9.873 1.00 96.56 96 ASP A C 1
ATOM 769 O O . ASP A 1 96 ? -1.373 8.972 9.708 1.00 96.56 96 ASP A O 1
ATOM 773 N N . LYS A 1 97 ? -0.506 7.083 10.543 1.00 94.12 97 LYS A N 1
ATOM 774 C CA . LYS A 1 97 ? 0.567 7.767 11.289 1.00 94.12 97 LYS A CA 1
ATOM 775 C C . LYS A 1 97 ? 1.952 7.185 11.089 1.00 94.12 97 LYS A C 1
ATOM 777 O O . LYS A 1 97 ? 2.929 7.916 11.231 1.00 94.12 97 LYS A O 1
ATOM 782 N N . THR A 1 98 ? 2.054 5.884 10.844 1.00 93.69 98 THR A N 1
ATOM 783 C CA . THR A 1 98 ? 3.343 5.198 10.754 1.00 93.69 98 THR A CA 1
ATOM 784 C C . THR A 1 98 ? 3.600 4.764 9.314 1.00 93.69 98 THR A C 1
ATOM 786 O O . THR A 1 98 ? 2.740 4.086 8.743 1.00 93.69 98 THR A O 1
ATOM 789 N N . PRO A 1 99 ? 4.762 5.117 8.729 1.00 95.00 99 PRO A N 1
ATOM 790 C CA . PRO A 1 99 ? 5.155 4.637 7.411 1.00 95.00 99 PRO A CA 1
ATOM 791 C C . PRO A 1 99 ? 5.065 3.116 7.305 1.00 95.00 99 PRO A C 1
ATOM 793 O O . PRO A 1 99 ? 5.194 2.397 8.298 1.00 95.00 99 PRO A O 1
ATOM 796 N N . TRP A 1 100 ? 4.844 2.637 6.089 1.00 98.31 100 TRP A N 1
ATOM 797 C CA . TRP A 1 100 ? 4.794 1.215 5.802 1.00 98.31 100 TRP A CA 1
ATOM 798 C C . TRP A 1 100 ? 6.211 0.665 5.620 1.00 98.31 100 TRP A C 1
ATOM 800 O O . TRP A 1 100 ? 7.005 1.198 4.847 1.00 98.31 100 TRP A O 1
ATOM 810 N N . GLU A 1 101 ? 6.524 -0.421 6.318 1.00 98.31 101 GLU A N 1
ATOM 811 C CA . GLU A 1 101 ? 7.712 -1.231 6.049 1.00 98.31 101 GLU A CA 1
ATOM 812 C C . GLU A 1 101 ? 7.422 -2.172 4.882 1.00 98.31 101 GLU A C 1
ATOM 814 O O . GLU A 1 101 ? 6.304 -2.672 4.775 1.00 98.31 101 GLU A O 1
ATOM 819 N N . VAL A 1 102 ? 8.408 -2.437 4.021 1.00 97.94 102 VAL A N 1
ATOM 820 C CA . VAL A 1 102 ? 8.229 -3.272 2.826 1.00 97.94 102 VAL A CA 1
ATOM 821 C C . VAL A 1 102 ? 9.167 -4.473 2.825 1.00 97.94 102 VAL A C 1
ATOM 823 O O . VAL A 1 102 ? 10.372 -4.357 3.040 1.00 97.94 102 VAL A O 1
ATOM 826 N N . GLN A 1 103 ? 8.605 -5.635 2.513 1.00 97.69 103 GLN A N 1
ATOM 827 C CA . GLN A 1 103 ? 9.329 -6.832 2.107 1.00 97.69 103 GLN A CA 1
ATOM 828 C C . GLN A 1 103 ? 8.919 -7.189 0.681 1.00 97.69 103 GLN A C 1
ATOM 830 O O . GLN A 1 103 ? 7.770 -6.991 0.291 1.00 97.69 103 GLN A O 1
ATOM 835 N N . SER A 1 104 ? 9.845 -7.713 -0.118 1.00 97.00 104 SER A N 1
ATOM 836 C CA . SER A 1 104 ? 9.543 -8.129 -1.489 1.00 97.00 104 SER A CA 1
ATOM 837 C C . SER A 1 104 ? 10.247 -9.427 -1.849 1.00 97.00 104 SER A C 1
ATOM 839 O O . SER A 1 104 ? 11.310 -9.735 -1.308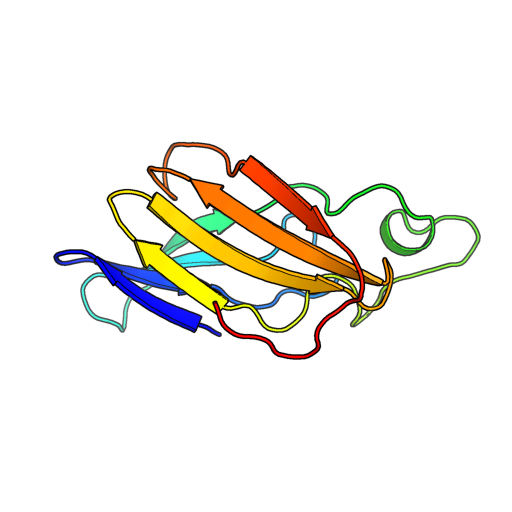 1.00 97.00 104 SER A O 1
ATOM 841 N N . PHE A 1 105 ? 9.624 -10.220 -2.718 1.00 97.25 105 PHE A N 1
ATOM 842 C CA . PHE A 1 105 ? 10.134 -11.536 -3.094 1.00 97.25 105 PHE A CA 1
ATOM 843 C C . PHE A 1 105 ? 9.637 -11.989 -4.468 1.00 97.25 105 PHE A C 1
ATOM 845 O O . PHE A 1 105 ? 8.657 -11.474 -5.014 1.00 97.25 105 PHE A O 1
ATOM 852 N N . ARG A 1 106 ? 10.325 -13.006 -4.993 1.00 96.50 106 ARG A N 1
ATOM 853 C CA . ARG A 1 106 ? 10.004 -13.737 -6.224 1.00 96.50 106 ARG A CA 1
ATOM 854 C C . ARG A 1 106 ? 9.692 -15.210 -5.905 1.00 96.50 106 ARG A C 1
ATOM 856 O O . ARG A 1 106 ? 10.160 -15.691 -4.872 1.00 96.50 106 ARG A O 1
ATOM 863 N N . PRO A 1 107 ? 8.979 -15.944 -6.780 1.00 94.19 107 PRO A N 1
ATOM 864 C CA . PRO A 1 107 ? 8.359 -15.477 -8.024 1.00 94.19 107 PRO A CA 1
ATOM 865 C C . PRO A 1 107 ? 7.131 -14.604 -7.757 1.00 94.19 107 PRO A C 1
ATOM 867 O O . PRO A 1 107 ? 6.506 -14.722 -6.707 1.00 94.19 107 PRO A O 1
ATOM 870 N N . MET A 1 108 ? 6.786 -13.742 -8.713 1.00 94.56 108 MET A N 1
ATOM 871 C CA . MET A 1 108 ? 5.542 -12.972 -8.695 1.00 94.56 108 MET A CA 1
ATOM 872 C C . MET A 1 108 ? 4.319 -13.900 -8.657 1.00 94.56 108 MET A C 1
ATOM 874 O O . MET A 1 108 ? 4.266 -14.883 -9.396 1.00 94.56 108 MET A O 1
ATOM 878 N N . ILE A 1 109 ? 3.328 -13.575 -7.827 1.00 97.25 109 ILE A N 1
ATOM 879 C CA . ILE A 1 109 ? 2.082 -14.333 -7.700 1.00 97.25 109 ILE A CA 1
ATOM 880 C C . ILE A 1 109 ? 0.921 -13.428 -8.121 1.00 97.25 109 ILE A C 1
ATOM 882 O O . ILE A 1 109 ? 0.649 -12.411 -7.483 1.00 97.25 109 ILE A O 1
ATOM 886 N N . HIS A 1 110 ? 0.243 -13.809 -9.201 1.00 97.06 110 HIS A N 1
ATOM 887 C CA . HIS A 1 110 ? -0.862 -13.046 -9.777 1.00 97.06 110 HIS A CA 1
ATOM 888 C C . HIS A 1 110 ? -2.108 -13.086 -8.877 1.00 97.06 110 HIS A C 1
ATOM 890 O O . HIS A 1 110 ? -2.507 -14.164 -8.440 1.00 97.06 110 HIS A O 1
ATOM 896 N N . ASP A 1 111 ? -2.725 -11.924 -8.635 1.00 97.25 111 ASP A N 1
ATOM 897 C CA . ASP A 1 111 ? -3.986 -11.734 -7.890 1.00 97.25 111 ASP A CA 1
ATOM 898 C C . ASP A 1 111 ? -4.092 -12.539 -6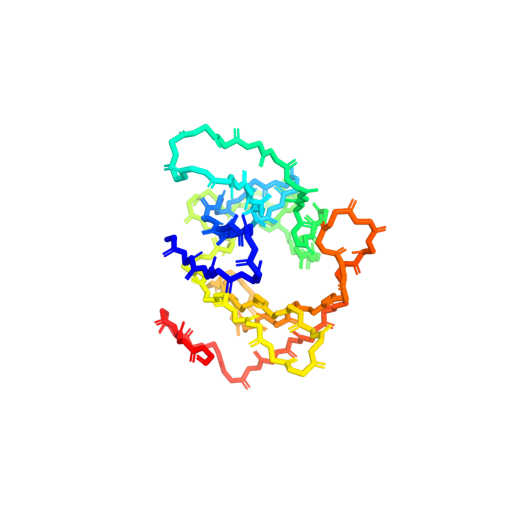.580 1.00 97.25 111 ASP A C 1
ATOM 900 O O . ASP A 1 111 ? -5.119 -13.136 -6.254 1.00 97.25 111 ASP A O 1
ATOM 904 N N . HIS A 1 112 ? -3.001 -12.570 -5.814 1.00 97.31 112 HIS A N 1
ATOM 905 C CA . HIS A 1 112 ? -2.920 -13.338 -4.577 1.00 97.31 112 HIS A CA 1
ATOM 906 C C . HIS A 1 112 ? -3.680 -12.693 -3.404 1.00 97.31 112 HIS A C 1
ATOM 908 O O . HIS A 1 112 ? -3.934 -11.488 -3.366 1.00 97.31 112 HIS A O 1
ATOM 914 N N . SER A 1 113 ? -3.967 -13.513 -2.389 1.00 97.50 113 SER A N 1
ATOM 915 C CA . SER A 1 113 ? -4.450 -13.082 -1.074 1.00 97.50 113 SER A CA 1
ATOM 916 C C . SER A 1 113 ? -3.482 -13.526 0.017 1.00 97.50 113 SER A C 1
ATOM 918 O O . SER A 1 113 ? -2.976 -14.646 -0.039 1.00 97.50 113 SER A O 1
ATOM 920 N N . LEU A 1 114 ? -3.286 -12.660 1.016 1.00 91.25 114 LEU A N 1
ATOM 921 C CA . LEU A 1 114 ? -2.708 -13.012 2.320 1.00 91.25 114 LEU A CA 1
ATOM 922 C C . LEU A 1 114 ? -3.701 -13.820 3.161 1.00 91.25 114 LEU A C 1
ATOM 924 O O . LEU A 1 114 ? -4.931 -13.589 2.986 1.00 91.25 114 LEU A O 1
#

pLDDT: mean 97.17, std 2.05, range [83.56, 98.81]

Secondary structure (DSSP, 8-state):
-EEEEETTEEEEE---BT-SSEEEEEEESSSSS-EEEEEEES-----HHHHT-TT---TT-SB---EEEEETTEEEEEEEETTTTEEEEEEES-TTTSPPEEEEESS--TT---

Foldseek 3Di:
DEWDDDDQKIKDWDADFLDFPTGWIWIDRPVPDIDTQAGQGRAPDDDCQSVVHPVHHRVNWDWDDKAWDDDDQKIWIWTFTPRVQKIKIWIDNGSRPDHTDIDMDDRTDPNDYD